Protein AF-A0A163V616-F1 (afdb_monomer_lite)

Sequence (67 aa):
MSDVQFIKSLIDGKYAEFPMARITLYDNQGNRCEADWQRHTGQWVNLFSGNITECLSFIEENEQWFQ

Structure (mmCIF, N/CA/C/O backbone):
data_AF-A0A163V616-F1
#
_entry.id   AF-A0A163V616-F1
#
loop_
_atom_site.group_PDB
_atom_site.id
_atom_site.type_symbol
_atom_site.label_atom_id
_atom_site.label_alt_id
_atom_site.label_comp_id
_atom_site.label_asym_id
_atom_site.label_entity_id
_atom_site.label_seq_id
_atom_site.pdbx_PDB_ins_code
_atom_site.Cartn_x
_atom_site.Cartn_y
_atom_site.Cartn_z
_atom_site.occupancy
_atom_site.B_iso_or_equiv
_atom_site.auth_seq_id
_atom_site.auth_comp_id
_atom_site.auth_asym_id
_atom_site.auth_atom_id
_atom_site.pdbx_PDB_model_num
ATOM 1 N N . MET A 1 1 ? -3.086 -24.352 6.271 1.00 35.22 1 MET A N 1
ATOM 2 C CA . MET A 1 1 ? -2.890 -23.874 4.889 1.00 35.22 1 MET A CA 1
ATOM 3 C C . MET A 1 1 ? -3.130 -22.384 4.948 1.00 35.22 1 MET A C 1
ATOM 5 O O . MET A 1 1 ? -4.179 -21.986 5.425 1.00 35.22 1 MET A O 1
ATOM 9 N N . SER A 1 2 ? -2.091 -21.594 4.692 1.00 39.25 2 SER A N 1
ATOM 10 C CA . SER A 1 2 ? -2.107 -20.148 4.904 1.00 39.25 2 SER A CA 1
ATOM 11 C C . SER A 1 2 ? -2.873 -19.491 3.762 1.00 39.25 2 SER A C 1
ATOM 13 O O . SER A 1 2 ? -2.312 -19.283 2.688 1.00 39.25 2 SER A O 1
ATOM 15 N N . ASP A 1 3 ? -4.156 -19.220 3.986 1.00 39.28 3 ASP A N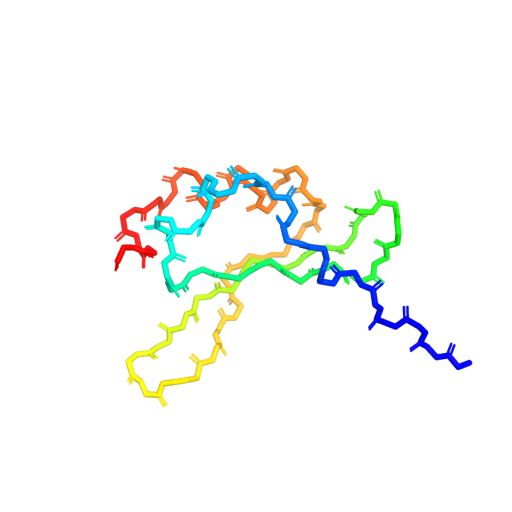 1
ATOM 16 C CA . ASP A 1 3 ? -5.016 -18.477 3.066 1.00 39.28 3 ASP A CA 1
ATOM 17 C C . ASP A 1 3 ? -4.608 -16.996 3.051 1.00 39.28 3 ASP A C 1
ATOM 19 O O . ASP A 1 3 ? -5.264 -16.133 3.628 1.00 39.28 3 ASP A O 1
ATOM 23 N N . VAL A 1 4 ? -3.481 -16.690 2.405 1.00 51.22 4 VAL A N 1
ATOM 24 C CA . VAL A 1 4 ? -3.124 -15.315 2.034 1.00 51.22 4 VAL A CA 1
ATOM 25 C C . VAL A 1 4 ? -3.933 -14.969 0.787 1.00 51.22 4 VAL A C 1
ATOM 27 O O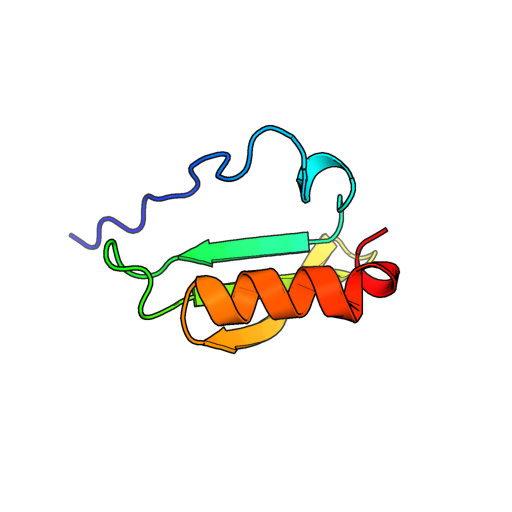 . VAL A 1 4 ? -3.459 -15.086 -0.341 1.00 51.22 4 VAL A O 1
ATOM 30 N N . GLN A 1 5 ? -5.200 -14.614 0.977 1.00 53.22 5 GLN A N 1
ATOM 31 C CA . GLN A 1 5 ? -6.064 -14.138 -0.100 1.00 53.22 5 GLN A CA 1
ATOM 32 C C . GLN A 1 5 ? -6.934 -12.982 0.375 1.00 53.22 5 GLN A C 1
ATOM 34 O O . GLN A 1 5 ? -8.099 -13.186 0.674 1.00 53.22 5 GLN A O 1
ATOM 39 N N . PHE A 1 6 ? -6.402 -11.758 0.342 1.00 45.91 6 PHE A N 1
ATOM 40 C CA . PHE A 1 6 ? -7.220 -10.566 0.100 1.00 45.91 6 PHE A CA 1
ATOM 41 C C . PHE A 1 6 ? -6.433 -9.526 -0.704 1.00 45.91 6 PHE A C 1
ATOM 43 O O . PHE A 1 6 ? -6.174 -8.420 -0.248 1.00 45.91 6 PHE A O 1
ATOM 50 N N . ILE A 1 7 ? -6.133 -9.855 -1.964 1.00 50.09 7 ILE A N 1
ATOM 51 C CA . ILE A 1 7 ? -6.110 -8.826 -3.013 1.00 50.09 7 ILE A CA 1
ATOM 52 C C . ILE A 1 7 ? -7.578 -8.610 -3.416 1.00 50.09 7 ILE A C 1
ATOM 54 O O . ILE A 1 7 ? -8.004 -9.011 -4.495 1.00 50.09 7 ILE A O 1
ATOM 58 N N . LYS A 1 8 ? -8.421 -8.062 -2.530 1.00 42.94 8 LYS A N 1
ATOM 59 C CA . LYS A 1 8 ? -9.632 -7.406 -3.051 1.00 42.94 8 LYS A CA 1
ATOM 60 C C . LYS A 1 8 ? -9.116 -6.150 -3.766 1.00 42.94 8 LYS A C 1
ATOM 62 O O . LYS A 1 8 ? -8.143 -5.546 -3.321 1.00 42.94 8 LYS A O 1
ATOM 67 N N . SER A 1 9 ? -9.765 -5.744 -4.848 1.00 46.84 9 SER A N 1
ATOM 68 C CA . SER A 1 9 ? -9.500 -4.506 -5.597 1.00 46.84 9 SER A CA 1
ATOM 69 C C . SER A 1 9 ? -9.807 -3.233 -4.770 1.00 46.84 9 SER A C 1
ATOM 71 O O . SER A 1 9 ? -10.561 -2.380 -5.217 1.00 46.84 9 SER A O 1
ATOM 73 N N . LEU A 1 10 ? -9.301 -3.141 -3.531 1.00 45.72 10 LEU A N 1
ATOM 74 C CA . LEU A 1 10 ? -10.046 -2.781 -2.309 1.00 45.72 10 LEU A CA 1
ATOM 75 C C . LEU A 1 10 ? -10.615 -1.374 -2.185 1.00 45.72 10 LEU A C 1
ATOM 77 O O . LEU A 1 10 ? -11.277 -1.109 -1.185 1.00 45.72 10 LEU A O 1
ATOM 81 N N . ILE A 1 11 ? -10.394 -0.482 -3.140 1.00 47.94 11 ILE A N 1
ATOM 82 C CA . ILE A 1 11 ? -10.907 0.884 -3.065 1.00 47.94 11 ILE A CA 1
ATOM 83 C C . ILE A 1 11 ? -11.298 1.319 -4.472 1.00 47.94 11 ILE A C 1
ATOM 85 O O . ILE A 1 11 ? -10.539 2.041 -5.099 1.00 47.94 11 ILE A O 1
ATOM 89 N N . ASP A 1 12 ? -12.418 0.807 -4.995 1.00 45.25 12 ASP A N 1
ATOM 90 C CA . ASP A 1 12 ? -13.259 1.410 -6.052 1.00 45.25 12 ASP A CA 1
ATOM 91 C C . ASP A 1 12 ? -12.549 2.383 -7.027 1.00 45.25 12 ASP A C 1
ATOM 93 O O . ASP A 1 12 ? -12.926 3.540 -7.190 1.00 45.25 12 ASP A O 1
ATOM 97 N N . GLY A 1 13 ? -11.456 1.942 -7.654 1.00 51.47 13 GLY A N 1
ATOM 98 C CA . GLY A 1 13 ? -10.671 2.756 -8.585 1.00 51.47 13 GLY A CA 1
ATOM 99 C C . GLY A 1 13 ? -9.830 3.905 -7.999 1.00 51.47 13 GLY A C 1
ATOM 100 O O . GLY A 1 13 ? -8.971 4.393 -8.724 1.00 51.47 13 GLY A O 1
ATOM 101 N N . LYS A 1 14 ? -9.964 4.306 -6.723 1.00 53.88 14 LYS A N 1
ATOM 102 C CA . LYS A 1 14 ? -9.187 5.426 -6.130 1.00 53.88 14 LYS A CA 1
ATOM 103 C C . LYS A 1 14 ? -7.671 5.205 -6.220 1.00 53.88 14 LYS A C 1
ATOM 105 O O . LYS A 1 14 ? -6.918 6.139 -6.431 1.00 53.88 14 LYS A O 1
ATOM 110 N N . TYR A 1 15 ? -7.225 3.956 -6.101 1.00 58.47 15 TYR A N 1
ATOM 111 C CA . TYR A 1 15 ? -5.801 3.605 -6.185 1.00 58.47 15 TYR A CA 1
ATOM 112 C C . TYR A 1 15 ? -5.392 3.121 -7.584 1.00 58.47 15 TYR A C 1
ATOM 114 O O . TYR A 1 15 ? -4.234 2.780 -7.794 1.00 58.47 15 TYR A O 1
ATOM 122 N N . ALA A 1 16 ? -6.309 3.118 -8.563 1.00 60.00 16 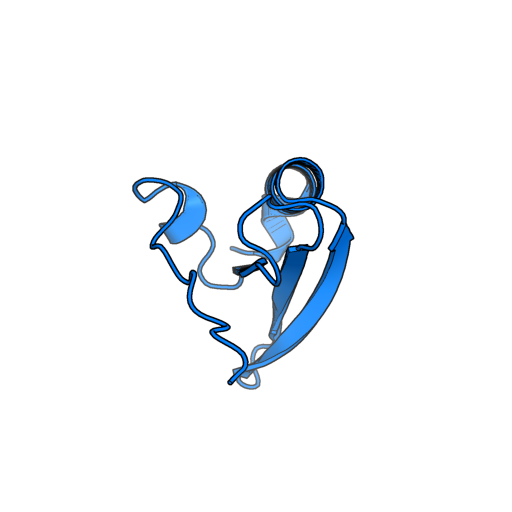ALA A N 1
ATOM 123 C CA . ALA A 1 16 ? -5.935 2.928 -9.967 1.00 60.00 16 ALA A CA 1
ATOM 124 C C . ALA A 1 16 ? -5.103 4.112 -10.496 1.00 60.00 16 ALA A C 1
ATOM 126 O O . ALA A 1 16 ? -4.373 3.955 -11.471 1.00 60.00 16 ALA A O 1
ATOM 127 N N . GLU A 1 17 ? -5.185 5.268 -9.828 1.00 63.66 17 GLU A N 1
ATOM 128 C CA . GLU A 1 17 ? -4.365 6.460 -10.080 1.00 63.66 17 GLU A CA 1
ATOM 129 C C . GLU A 1 17 ? -2.936 6.335 -9.524 1.00 63.66 17 GLU A C 1
ATOM 131 O O . GLU A 1 17 ? -2.085 7.161 -9.843 1.00 63.66 17 GLU A O 1
ATOM 136 N N . PHE A 1 18 ? -2.654 5.285 -8.743 1.00 73.75 18 PHE A N 1
ATOM 137 C CA . PHE A 1 18 ? -1.344 4.998 -8.160 1.00 73.75 18 PHE A CA 1
ATOM 138 C C . PHE A 1 18 ? -0.771 3.699 -8.741 1.00 73.75 18 PHE A C 1
ATOM 140 O O . PHE A 1 18 ? -0.686 2.687 -8.037 1.00 73.75 18 PHE A O 1
ATOM 147 N N . PRO A 1 19 ? -0.385 3.679 -10.033 1.00 79.25 19 PRO A N 1
ATOM 148 C CA . PRO A 1 19 ? 0.055 2.460 -10.715 1.00 79.25 19 PRO A CA 1
ATOM 149 C C . PRO A 1 19 ? 1.277 1.813 -10.055 1.00 79.25 19 PRO A C 1
ATOM 151 O O . PRO A 1 19 ? 1.499 0.611 -10.206 1.00 79.25 19 PRO A O 1
ATOM 154 N N . MET A 1 20 ? 2.051 2.601 -9.307 1.00 86.81 20 MET A N 1
ATOM 155 C CA . MET A 1 20 ? 3.264 2.153 -8.635 1.00 86.81 20 MET A CA 1
ATOM 156 C C . MET A 1 20 ? 3.030 1.780 -7.165 1.00 86.81 20 MET A C 1
ATOM 158 O O . MET A 1 20 ? 3.993 1.416 -6.495 1.00 86.81 20 MET A O 1
ATOM 162 N N . ALA A 1 21 ? 1.797 1.848 -6.650 1.00 88.62 21 ALA A N 1
ATOM 163 C CA . ALA A 1 21 ? 1.452 1.461 -5.282 1.00 88.62 21 ALA A CA 1
ATOM 164 C C . ALA A 1 21 ? 0.852 0.053 -5.199 1.00 88.62 21 ALA A C 1
ATOM 166 O O . ALA A 1 21 ? 0.091 -0.385 -6.064 1.00 88.62 21 ALA A O 1
ATOM 167 N N . ARG A 1 22 ? 1.119 -0.642 -4.091 1.00 89.25 22 ARG A N 1
ATOM 168 C CA . ARG A 1 22 ? 0.429 -1.884 -3.728 1.00 89.25 22 ARG A CA 1
ATOM 169 C C . ARG A 1 22 ? 0.211 -1.962 -2.226 1.00 89.25 22 ARG A C 1
ATOM 171 O O . ARG A 1 22 ? 1.123 -1.692 -1.455 1.00 89.25 22 ARG A O 1
ATOM 178 N N . ILE A 1 23 ? -0.975 -2.420 -1.830 1.00 87.81 23 ILE A N 1
ATOM 179 C CA . ILE A 1 23 ? -1.269 -2.828 -0.456 1.00 87.81 23 ILE A CA 1
ATOM 180 C C . ILE A 1 23 ? -1.305 -4.351 -0.367 1.00 87.81 23 ILE A C 1
ATOM 182 O O . ILE A 1 23 ? -2.001 -5.007 -1.146 1.00 87.81 23 ILE A O 1
ATOM 186 N N . THR A 1 24 ? -0.597 -4.902 0.616 1.00 87.06 24 THR A N 1
ATOM 187 C CA . THR A 1 24 ? -0.648 -6.324 0.967 1.00 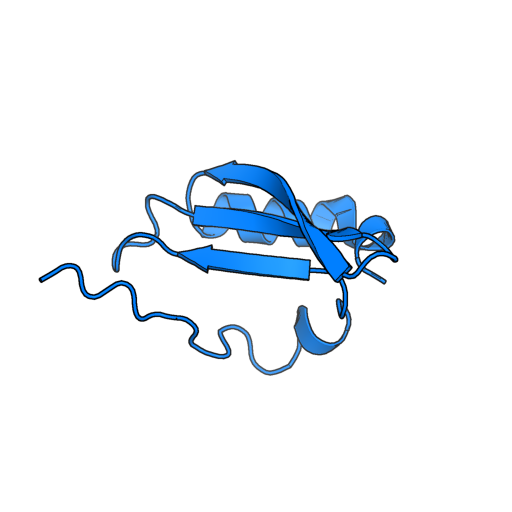87.06 24 THR A CA 1
ATOM 188 C C . THR A 1 24 ? -1.247 -6.475 2.360 1.00 87.06 24 THR A C 1
ATOM 190 O O . THR A 1 24 ? -0.690 -5.969 3.330 1.00 87.06 24 THR A O 1
ATOM 193 N N . LEU A 1 25 ? -2.371 -7.185 2.476 1.00 86.06 25 LEU A N 1
ATOM 194 C CA . LEU A 1 25 ? -2.970 -7.550 3.763 1.00 86.06 25 LEU A CA 1
ATOM 195 C C . LEU A 1 25 ? -2.557 -8.966 4.148 1.00 86.06 25 LEU A C 1
ATOM 197 O O . LEU A 1 25 ? -2.691 -9.899 3.354 1.00 86.06 25 LEU A O 1
ATOM 201 N N . TYR A 1 26 ? -2.089 -9.125 5.381 1.00 85.69 26 TYR A N 1
ATOM 202 C CA . TYR A 1 26 ? -1.628 -10.410 5.909 1.00 85.69 26 TYR A CA 1
ATOM 203 C C . TYR A 1 26 ? -2.643 -11.081 6.832 1.00 85.69 26 TYR A C 1
ATOM 205 O O . TYR A 1 26 ? -2.494 -12.260 7.154 1.00 85.69 26 TYR A O 1
ATOM 213 N N . ASP A 1 27 ? -3.670 -10.350 7.254 1.00 83.75 27 ASP A N 1
ATOM 214 C CA . ASP A 1 27 ? -4.774 -10.878 8.038 1.00 83.75 27 ASP A CA 1
ATOM 215 C C . ASP A 1 27 ? -6.102 -10.212 7.663 1.00 83.75 27 ASP A C 1
ATOM 217 O O . ASP A 1 27 ? -6.152 -9.097 7.141 1.00 83.75 27 ASP A O 1
ATOM 221 N N . ASN A 1 28 ? -7.196 -10.911 7.962 1.00 81.38 28 ASN A N 1
ATOM 222 C CA . ASN A 1 28 ? -8.549 -10.487 7.598 1.00 81.38 28 ASN A CA 1
ATOM 223 C C . ASN A 1 28 ? -9.088 -9.349 8.480 1.00 81.38 28 ASN A C 1
ATOM 225 O O . ASN A 1 28 ? -10.142 -8.798 8.173 1.00 81.38 28 ASN A O 1
ATOM 229 N N . GLN A 1 29 ? -8.416 -9.033 9.590 1.00 84.75 29 GLN A N 1
ATOM 230 C CA . GLN A 1 29 ? -8.772 -7.924 10.477 1.00 84.75 29 GLN A CA 1
ATOM 231 C C . GLN A 1 29 ? -8.071 -6.622 10.058 1.00 84.75 29 GLN A C 1
ATOM 233 O O . GLN A 1 29 ? -8.427 -5.559 10.556 1.00 84.75 29 GLN A O 1
ATOM 238 N N . GLY A 1 30 ? -7.105 -6.692 9.134 1.00 84.12 30 GLY A N 1
ATOM 239 C CA . GLY A 1 30 ? -6.318 -5.552 8.681 1.00 84.12 30 GLY A CA 1
ATOM 240 C C . GLY A 1 30 ? -5.315 -5.054 9.721 1.00 84.12 30 GLY A C 1
ATOM 241 O O . GLY A 1 30 ? -4.870 -3.917 9.615 1.00 84.12 30 GLY A O 1
ATOM 242 N N . ASN A 1 31 ? -4.953 -5.864 10.719 1.00 90.69 31 ASN A N 1
ATOM 243 C CA . ASN A 1 31 ? -3.990 -5.462 11.753 1.00 90.69 31 ASN A CA 1
ATOM 244 C C . ASN A 1 31 ? -2.544 -5.491 11.249 1.00 90.69 31 ASN A C 1
ATOM 246 O O . ASN A 1 31 ? -1.676 -4.830 11.816 1.00 90.69 31 ASN A O 1
ATOM 250 N N . ARG A 1 32 ? -2.290 -6.256 10.188 1.00 91.25 32 ARG A N 1
ATOM 251 C CA . ARG A 1 32 ? -1.009 -6.361 9.511 1.00 91.25 32 ARG A CA 1
ATOM 252 C C . ARG A 1 32 ? -1.184 -6.119 8.019 1.00 91.25 32 ARG A C 1
ATOM 254 O O . ARG A 1 32 ? -1.773 -6.913 7.280 1.00 91.25 32 ARG A O 1
ATOM 261 N N . CYS A 1 33 ? -0.602 -5.016 7.597 1.00 91.69 33 CYS A N 1
ATOM 262 C CA . CYS A 1 33 ? -0.621 -4.479 6.261 1.00 91.69 33 CYS A CA 1
ATOM 263 C C . CYS A 1 33 ? 0.779 -3.983 5.879 1.00 91.69 33 CYS A C 1
ATOM 265 O O . CYS A 1 33 ? 1.542 -3.518 6.726 1.00 91.69 33 CYS A O 1
ATOM 267 N N . GLU A 1 34 ? 1.089 -4.063 4.590 1.00 94.00 34 GLU A N 1
ATOM 268 C CA . GLU A 1 34 ? 2.259 -3.445 3.978 1.00 94.00 34 GLU A CA 1
ATOM 269 C C . GLU A 1 34 ? 1.850 -2.551 2.807 1.00 94.00 34 GLU A C 1
ATOM 271 O O . GLU A 1 34 ? 1.008 -2.943 1.995 1.00 94.00 34 GLU A O 1
ATOM 276 N N . ALA A 1 35 ? 2.468 -1.370 2.724 1.00 91.81 35 ALA A N 1
ATOM 277 C CA . ALA A 1 35 ? 2.412 -0.488 1.568 1.00 91.81 35 ALA A CA 1
ATOM 278 C C . ALA A 1 35 ? 3.741 -0.557 0.809 1.00 91.81 35 ALA A C 1
ATOM 280 O O . ALA A 1 35 ? 4.807 -0.225 1.342 1.00 91.81 35 ALA A O 1
ATOM 281 N N . ASP A 1 36 ? 3.664 -0.997 -0.442 1.00 91.88 36 ASP A N 1
ATOM 282 C CA . ASP A 1 36 ? 4.808 -1.232 -1.308 1.00 91.88 36 ASP A CA 1
ATOM 283 C C . ASP A 1 36 ? 4.804 -0.272 -2.500 1.00 91.88 36 ASP A C 1
ATOM 285 O O . ASP A 1 36 ? 3.750 0.098 -3.022 1.00 91.88 36 ASP A O 1
ATOM 289 N N . TRP A 1 37 ? 6.002 0.056 -2.976 1.00 90.88 37 TRP A N 1
ATOM 290 C CA . TRP A 1 37 ? 6.227 0.810 -4.205 1.00 90.88 37 TRP A CA 1
ATOM 291 C C . TRP A 1 37 ? 6.962 -0.026 -5.251 1.00 90.88 37 TRP A C 1
ATOM 293 O O . TRP A 1 37 ? 7.897 -0.768 -4.922 1.00 90.88 37 TRP A O 1
ATOM 303 N N . GLN A 1 38 ? 6.571 0.098 -6.518 1.00 89.31 38 GLN A N 1
ATOM 304 C CA . GLN A 1 38 ? 7.259 -0.563 -7.621 1.00 89.31 38 GLN A CA 1
ATOM 305 C C . GLN A 1 38 ? 8.428 0.286 -8.126 1.00 89.31 38 GLN A C 1
ATOM 307 O O . GLN A 1 38 ? 8.264 1.412 -8.567 1.00 89.31 38 GLN A O 1
ATOM 312 N N . ARG A 1 39 ? 9.632 -0.280 -8.159 1.00 84.75 39 ARG A N 1
ATOM 313 C CA . ARG A 1 39 ? 10.764 0.297 -8.895 1.00 84.75 39 ARG A CA 1
ATOM 314 C C . ARG A 1 39 ? 10.511 0.207 -10.396 1.00 84.75 39 ARG A C 1
ATOM 316 O O . ARG A 1 39 ? 9.915 -0.755 -10.866 1.00 84.75 39 ARG A O 1
ATOM 323 N N . HIS A 1 40 ? 11.135 1.084 -11.180 1.00 82.81 40 HIS A N 1
ATOM 324 C CA . HIS A 1 40 ? 11.143 0.978 -12.651 1.00 82.81 40 HIS A CA 1
ATOM 325 C C . HIS A 1 40 ? 11.665 -0.371 -13.186 1.00 82.81 40 HIS A C 1
ATOM 327 O O . HIS A 1 40 ? 11.380 -0.747 -14.316 1.00 82.81 40 HIS A O 1
ATOM 333 N N . THR A 1 41 ? 12.421 -1.119 -12.376 1.00 86.38 41 THR A N 1
ATOM 334 C CA . THR A 1 41 ? 12.892 -2.477 -12.686 1.00 86.38 41 THR A CA 1
ATOM 335 C C . THR A 1 41 ? 11.827 -3.563 -12.475 1.00 86.38 41 THR A C 1
ATOM 337 O O . THR A 1 41 ? 12.123 -4.744 -12.644 1.00 86.38 41 THR A O 1
ATOM 340 N N . GLY A 1 42 ? 10.611 -3.197 -12.061 1.00 82.56 42 GLY A N 1
ATOM 341 C CA . GLY A 1 42 ? 9.512 -4.109 -11.731 1.00 82.56 42 GLY A CA 1
ATOM 342 C C . GLY A 1 42 ? 9.587 -4.714 -10.324 1.00 82.56 42 GLY A C 1
ATOM 343 O O . GLY A 1 42 ? 8.691 -5.459 -9.930 1.00 82.56 42 GLY A O 1
ATOM 344 N N . GLN A 1 43 ? 10.635 -4.404 -9.554 1.00 88.12 43 GLN A N 1
ATOM 345 C CA . GLN A 1 43 ? 10.803 -4.883 -8.181 1.00 88.12 43 GLN A CA 1
ATOM 346 C C . GLN A 1 43 ? 9.941 -4.086 -7.204 1.00 88.12 43 GLN A C 1
ATOM 348 O O . GLN A 1 43 ? 9.972 -2.861 -7.217 1.00 88.12 43 GLN A O 1
ATOM 353 N N . TRP A 1 44 ? 9.244 -4.777 -6.308 1.00 89.12 44 TRP A N 1
ATOM 354 C CA . TRP A 1 44 ? 8.474 -4.151 -5.237 1.00 89.12 44 TRP A CA 1
ATOM 355 C C . TRP A 1 44 ? 9.338 -3.947 -3.997 1.00 89.12 44 TRP A C 1
ATOM 357 O O . TRP A 1 44 ? 10.091 -4.842 -3.610 1.00 89.12 44 TRP A O 1
ATOM 367 N N . VAL A 1 45 ? 9.223 -2.778 -3.377 1.00 92.50 45 VAL A N 1
ATOM 368 C CA . VAL A 1 45 ? 9.885 -2.453 -2.114 1.00 92.50 45 VAL A CA 1
ATOM 369 C C . VAL A 1 45 ? 8.844 -2.051 -1.100 1.00 92.50 45 VAL A C 1
ATOM 371 O O . VAL A 1 45 ? 8.037 -1.167 -1.371 1.00 92.50 45 VAL A O 1
ATOM 374 N N . ASN A 1 46 ? 8.918 -2.663 0.075 1.00 93.44 46 ASN A N 1
ATOM 375 C CA . ASN A 1 46 ? 8.127 -2.231 1.206 1.00 93.44 46 ASN A CA 1
ATOM 376 C C . ASN A 1 46 ? 8.603 -0.860 1.693 1.00 93.44 46 ASN A C 1
ATOM 378 O O . ASN A 1 46 ? 9.783 -0.683 2.005 1.00 93.44 46 ASN A O 1
ATOM 382 N N . LEU A 1 47 ? 7.685 0.102 1.722 1.00 94.06 47 LEU A N 1
ATOM 383 C CA . LEU A 1 47 ? 7.941 1.448 2.228 1.00 94.06 47 LEU A CA 1
ATOM 384 C C . LEU A 1 47 ? 7.372 1.647 3.632 1.00 94.06 47 LEU A C 1
ATOM 386 O O . LEU A 1 47 ? 7.912 2.441 4.399 1.00 94.06 47 LEU A O 1
ATOM 390 N N . PHE A 1 48 ? 6.300 0.929 3.966 1.00 95.88 48 PHE A N 1
ATOM 391 C CA . PHE A 1 48 ? 5.642 1.035 5.258 1.00 95.88 48 PHE A CA 1
ATOM 392 C C . PHE A 1 48 ? 4.960 -0.280 5.658 1.00 95.88 48 PHE A C 1
ATOM 394 O O . PHE A 1 48 ? 4.457 -1.023 4.808 1.00 95.88 48 PHE A O 1
ATOM 401 N N . SER A 1 49 ? 4.902 -0.544 6.963 1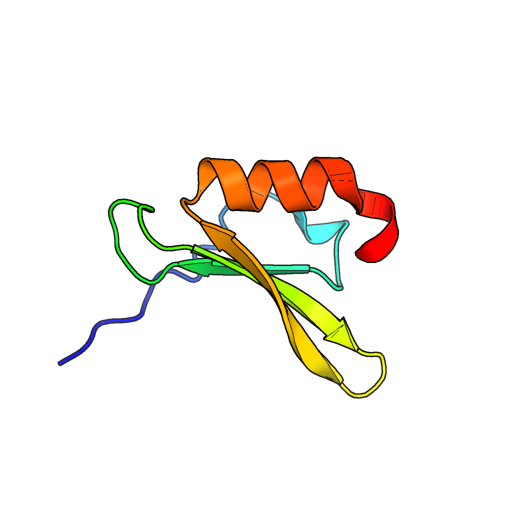.00 95.75 49 SER A N 1
ATOM 402 C CA . SER A 1 49 ? 4.130 -1.636 7.560 1.00 95.75 49 SER A CA 1
ATOM 403 C C . SER A 1 49 ? 3.340 -1.114 8.754 1.00 95.75 49 SER A C 1
ATOM 405 O O . SER A 1 49 ? 3.882 -0.390 9.586 1.00 95.75 49 SER A O 1
ATOM 407 N N . GLY A 1 50 ? 2.088 -1.537 8.874 1.00 94.88 50 GLY A N 1
ATOM 408 C CA . GLY A 1 50 ? 1.204 -1.134 9.963 1.00 94.88 50 GLY A CA 1
ATOM 409 C C . GLY A 1 50 ? -0.123 -1.871 9.891 1.00 94.88 50 GLY A C 1
ATOM 410 O O . GLY A 1 50 ? -0.194 -2.9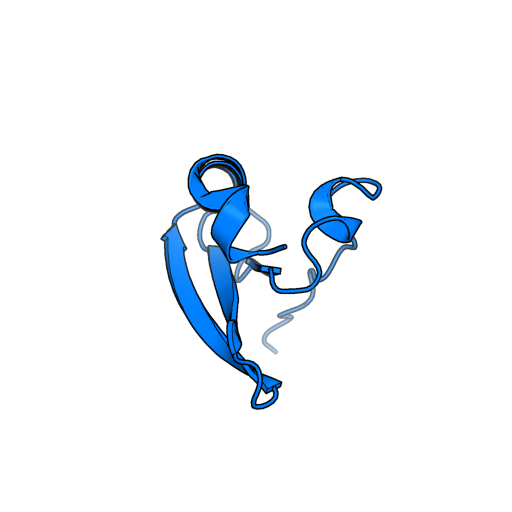75 9.351 1.00 94.88 50 GLY A O 1
ATOM 411 N N . ASN A 1 51 ? -1.183 -1.265 10.404 1.00 93.62 51 ASN A N 1
ATOM 412 C CA . ASN A 1 51 ? -2.543 -1.697 10.100 1.00 93.62 51 ASN A CA 1
ATOM 413 C C . ASN A 1 51 ? -3.029 -1.098 8.764 1.00 93.62 51 ASN A C 1
ATOM 415 O O . ASN A 1 51 ? -2.380 -0.243 8.160 1.00 93.62 51 ASN A O 1
ATOM 419 N N . ILE A 1 52 ? -4.179 -1.563 8.280 1.00 89.25 52 ILE A N 1
ATOM 420 C CA . ILE A 1 52 ? -4.738 -1.150 6.988 1.00 89.25 52 ILE A CA 1
ATOM 421 C C . ILE A 1 52 ? -4.990 0.359 6.905 1.00 89.25 52 ILE A C 1
ATOM 423 O O . ILE A 1 52 ? -4.714 0.953 5.869 1.00 89.25 52 ILE A O 1
ATOM 427 N N . THR A 1 53 ? -5.461 0.995 7.978 1.00 90.44 53 THR A N 1
ATOM 428 C CA . THR A 1 53 ? -5.709 2.443 7.991 1.00 90.44 53 THR A CA 1
ATOM 429 C C . THR A 1 53 ? -4.401 3.207 7.828 1.00 90.44 53 THR A C 1
ATOM 431 O O . THR A 1 53 ? -4.320 4.100 6.994 1.00 90.44 53 THR A O 1
ATOM 434 N N . GLU A 1 54 ? -3.359 2.812 8.561 1.00 94.00 54 GLU A N 1
ATOM 435 C CA . GLU A 1 54 ? -2.039 3.451 8.497 1.00 94.00 54 GLU A CA 1
ATOM 436 C C . GLU A 1 54 ? -1.395 3.298 7.116 1.00 94.00 54 GLU A C 1
ATOM 438 O O . GLU A 1 54 ? -0.871 4.261 6.567 1.00 94.00 54 GLU A O 1
ATOM 443 N N . CYS A 1 55 ? -1.481 2.110 6.517 1.00 91.62 55 CYS A N 1
ATOM 444 C CA . CYS A 1 55 ? -1.014 1.871 5.153 1.00 91.62 55 CYS A CA 1
ATOM 445 C C . CYS A 1 55 ? -1.688 2.772 4.111 1.00 91.62 55 CYS A C 1
ATOM 447 O O . CYS A 1 55 ? -1.026 3.279 3.206 1.00 91.62 55 CYS A O 1
ATOM 449 N N . LEU A 1 56 ? -3.012 2.923 4.201 1.00 88.69 56 LEU A N 1
ATOM 450 C CA . LEU A 1 56 ? -3.775 3.745 3.264 1.00 88.69 56 LEU A CA 1
ATOM 451 C C . LEU A 1 56 ? -3.438 5.224 3.450 1.00 88.69 56 LEU A C 1
ATOM 453 O O . LEU A 1 56 ? -3.138 5.902 2.470 1.00 88.69 56 LEU A O 1
ATOM 457 N N . SER A 1 57 ? -3.384 5.695 4.699 1.00 90.62 57 SER A N 1
ATOM 458 C CA . SER A 1 57 ? -2.921 7.049 5.016 1.00 90.62 57 SER A CA 1
ATOM 459 C C . SER A 1 57 ? -1.511 7.302 4.490 1.00 90.62 57 SER A C 1
ATOM 461 O O . SER A 1 57 ? -1.273 8.343 3.891 1.00 90.62 57 SER A O 1
ATOM 463 N N . PHE A 1 58 ? -0.599 6.334 4.616 1.00 92.88 58 PHE A N 1
ATOM 464 C CA . PHE A 1 58 ? 0.761 6.465 4.099 1.00 92.88 58 PHE A CA 1
ATOM 465 C C . PHE A 1 58 ? 0.798 6.686 2.581 1.00 92.88 58 PHE A C 1
ATOM 467 O O . PHE A 1 58 ? 1.537 7.554 2.118 1.00 92.88 58 PHE A O 1
ATOM 474 N N . ILE A 1 59 ? 0.015 5.936 1.797 1.00 88.81 59 ILE A N 1
ATOM 475 C CA . ILE A 1 59 ? -0.038 6.146 0.341 1.00 88.81 59 ILE A CA 1
ATOM 476 C C . ILE A 1 59 ? -0.636 7.516 0.011 1.00 88.81 59 ILE A C 1
ATOM 478 O O . ILE A 1 59 ? -0.090 8.210 -0.839 1.00 88.81 59 ILE A O 1
ATOM 482 N N . GLU A 1 60 ? -1.717 7.919 0.681 1.00 87.31 60 GLU A N 1
ATOM 483 C CA . GLU A 1 60 ? -2.388 9.203 0.423 1.00 87.31 60 GLU A CA 1
ATOM 484 C C . GLU A 1 60 ? -1.500 10.405 0.782 1.00 87.31 60 GLU A C 1
ATOM 486 O O . GLU A 1 60 ? -1.420 11.367 0.025 1.00 87.31 60 GLU A O 1
ATOM 491 N N . GLU A 1 61 ? -0.770 10.339 1.895 1.00 91.38 61 GLU A N 1
ATOM 492 C CA . GLU A 1 61 ? 0.169 11.388 2.313 1.00 91.38 61 GLU A CA 1
ATOM 493 C C . GLU A 1 61 ? 1.403 11.482 1.403 1.00 91.38 61 GLU A C 1
ATOM 495 O O . GLU A 1 61 ? 2.022 12.543 1.307 1.00 91.38 61 GLU A O 1
ATOM 500 N N . ASN A 1 62 ? 1.761 10.387 0.724 1.00 90.38 62 ASN A N 1
ATOM 501 C CA . ASN A 1 62 ? 2.947 10.286 -0.128 1.00 90.38 62 ASN A CA 1
ATOM 502 C C . ASN A 1 62 ? 2.588 10.017 -1.598 1.00 90.38 62 ASN A C 1
ATOM 504 O O . ASN A 1 62 ? 3.392 9.445 -2.336 1.00 90.38 62 ASN A O 1
ATOM 508 N N . GLU A 1 63 ? 1.401 10.441 -2.042 1.00 85.81 63 GLU A N 1
ATOM 509 C CA . GLU A 1 63 ? 0.824 10.108 -3.355 1.00 85.81 63 GLU A CA 1
ATOM 510 C C . GLU A 1 63 ? 1.775 10.361 -4.538 1.00 85.81 63 GLU A C 1
ATOM 512 O O . GLU A 1 63 ? 1.816 9.586 -5.491 1.00 85.81 63 GLU A O 1
ATOM 517 N N . GLN A 1 64 ? 2.615 11.395 -4.442 1.00 86.00 64 GLN A N 1
ATOM 518 C CA . GLN A 1 64 ? 3.584 11.785 -5.471 1.00 86.00 64 GLN A CA 1
ATOM 519 C C . GLN A 1 64 ? 4.629 10.705 -5.768 1.00 86.00 64 GLN A C 1
ATOM 521 O O . GLN A 1 64 ? 5.238 10.715 -6.834 1.00 86.00 64 GLN A O 1
ATOM 526 N N . TRP A 1 65 ? 4.878 9.788 -4.832 1.00 84.62 65 TRP A N 1
ATOM 527 C CA . TRP A 1 65 ? 5.817 8.684 -5.038 1.00 84.62 65 TRP A CA 1
ATOM 528 C C . TRP A 1 65 ? 5.211 7.572 -5.893 1.00 84.62 65 TRP A C 1
ATOM 530 O O . TRP A 1 65 ? 5.950 6.763 -6.452 1.00 84.62 65 TRP A O 1
ATOM 540 N N . PHE A 1 66 ? 3.882 7.522 -5.986 1.00 81.75 66 PHE A N 1
ATOM 541 C CA . PHE A 1 66 ? 3.146 6.405 -6.565 1.00 81.75 66 PHE A CA 1
ATOM 542 C C . PHE A 1 66 ? 2.497 6.702 -7.925 1.00 81.75 66 PHE A C 1
ATOM 544 O O . PHE A 1 66 ? 1.863 5.800 -8.482 1.00 81.75 66 PHE A O 1
ATOM 551 N N . GLN A 1 67 ? 2.661 7.927 -8.439 1.00 71.94 67 GLN A N 1
ATOM 552 C CA . GLN A 1 67 ? 2.236 8.362 -9.777 1.00 71.94 67 GLN A CA 1
ATOM 553 C C . GLN A 1 67 ? 3.134 7.816 -10.895 1.00 71.94 67 GLN A C 1
ATOM 555 O O . GLN A 1 67 ? 4.355 7.642 -10.667 1.00 71.94 67 GLN A O 1
#

Radius of gyration: 11.67 Å; chains: 1; bounding box: 26×36×24 Å

Foldseek 3Di:
DQPQDDPPVPDPCPCVLQQQWDKGARDPVQQWIFIWGADPVRDIDTPDIGGPVVNVVVCVVVVVRRD

Organism: NCBI:txid189691

pLDDT: mean 78.2, std 18.05, range [35.22, 95.88]

Secondary structure (DSSP, 8-state):
----------STTGGGG-TTEEEEESSTTSSSEEEEEE-TTS-EEEEEEE-HHHHHHHHHHTGGG--